Protein AF-A0A0B6YM25-F1 (afdb_monomer)

Structure (mmCIF, N/CA/C/O backbone):
data_AF-A0A0B6YM25-F1
#
_entry.id   AF-A0A0B6YM25-F1
#
loop_
_atom_site.group_PDB
_atom_site.id
_atom_site.type_symbol
_atom_site.label_atom_id
_atom_site.label_alt_id
_atom_site.label_comp_id
_atom_site.label_asym_id
_atom_site.label_entity_id
_atom_site.label_seq_id
_atom_site.pdbx_PDB_ins_code
_atom_site.Cartn_x
_atom_site.Cartn_y
_atom_site.Cartn_z
_atom_site.occupancy
_atom_site.B_iso_or_equiv
_atom_site.auth_seq_id
_atom_site.auth_comp_id
_atom_site.auth_asym_id
_atom_site.auth_atom_id
_atom_site.pdbx_PDB_model_num
ATOM 1 N N . ALA A 1 1 ? -1.704 19.095 13.964 1.00 57.94 1 ALA A N 1
ATOM 2 C CA . ALA A 1 1 ? -1.921 17.658 13.699 1.00 57.94 1 ALA A CA 1
ATOM 3 C C . ALA A 1 1 ? -0.577 17.048 13.329 1.00 57.94 1 ALA A C 1
ATOM 5 O O . ALA A 1 1 ? 0.175 17.710 12.627 1.00 57.94 1 ALA A O 1
ATOM 6 N N . VAL A 1 2 ? -0.236 15.864 13.839 1.00 68.56 2 VAL A N 1
ATOM 7 C CA . VAL A 1 2 ? 1.002 15.175 13.437 1.00 68.56 2 VAL A CA 1
ATOM 8 C C . VAL A 1 2 ? 0.739 14.519 12.084 1.00 68.56 2 VAL A C 1
ATOM 10 O O . VAL A 1 2 ? -0.173 13.702 11.979 1.00 68.56 2 VAL A O 1
ATOM 13 N N . ILE A 1 3 ? 1.493 14.909 11.060 1.00 84.31 3 ILE A N 1
ATOM 14 C CA . ILE A 1 3 ? 1.459 14.267 9.742 1.00 84.31 3 ILE A CA 1
ATOM 15 C C . ILE A 1 3 ? 2.340 13.018 9.836 1.00 84.31 3 ILE A C 1
ATOM 17 O O . ILE A 1 3 ? 3.453 13.089 10.352 1.00 84.31 3 ILE A O 1
ATOM 21 N N . GLN A 1 4 ? 1.824 11.864 9.413 1.00 94.44 4 GLN A N 1
ATOM 22 C CA . GLN A 1 4 ? 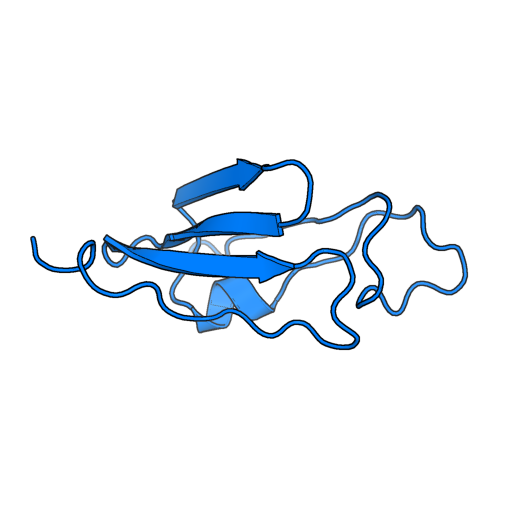2.596 10.625 9.388 1.00 94.44 4 GLN A CA 1
ATOM 23 C C . GLN A 1 4 ? 3.337 10.502 8.058 1.00 94.44 4 GLN A C 1
ATOM 25 O O . GLN A 1 4 ? 2.705 10.444 7.008 1.00 94.44 4 GLN A O 1
ATOM 30 N N . GLU A 1 5 ? 4.659 10.384 8.119 1.00 94.69 5 GLU A N 1
ATOM 31 C CA . GLU A 1 5 ? 5.483 10.027 6.967 1.00 94.69 5 GLU A CA 1
ATOM 32 C C . GLU A 1 5 ? 5.654 8.506 6.916 1.00 94.69 5 GLU A C 1
ATOM 34 O O . GLU A 1 5 ? 6.009 7.871 7.913 1.00 94.69 5 GLU A O 1
ATOM 39 N N . VAL A 1 6 ? 5.385 7.911 5.754 1.00 94.44 6 VAL A N 1
ATOM 40 C CA . VAL A 1 6 ? 5.648 6.495 5.489 1.00 94.44 6 VAL A CA 1
ATOM 41 C C . VAL A 1 6 ? 6.556 6.414 4.274 1.00 94.44 6 VAL A C 1
ATOM 43 O O . VAL A 1 6 ? 6.247 6.989 3.233 1.00 94.44 6 VAL A O 1
ATOM 46 N N . ILE A 1 7 ? 7.684 5.723 4.415 1.00 93.44 7 ILE A N 1
ATOM 47 C CA . ILE A 1 7 ? 8.730 5.656 3.396 1.00 93.44 7 ILE A CA 1
ATOM 48 C C . ILE A 1 7 ? 8.923 4.194 2.990 1.00 93.44 7 ILE A C 1
ATOM 50 O O . ILE A 1 7 ? 9.137 3.333 3.843 1.00 93.44 7 ILE A O 1
ATOM 54 N N . GLY A 1 8 ? 8.829 3.922 1.690 1.00 91.50 8 GLY A N 1
ATOM 55 C CA . GLY A 1 8 ? 9.115 2.628 1.076 1.00 91.50 8 GLY A CA 1
ATOM 56 C C . GLY A 1 8 ? 10.459 2.638 0.354 1.00 91.50 8 GLY A C 1
ATOM 57 O O . GLY A 1 8 ? 10.920 3.679 -0.107 1.00 91.50 8 GLY A O 1
ATOM 58 N N . MET A 1 9 ? 11.099 1.475 0.248 1.00 91.25 9 MET A N 1
ATOM 59 C CA . MET A 1 9 ? 12.324 1.276 -0.532 1.00 91.25 9 MET A CA 1
ATOM 60 C C . MET A 1 9 ? 12.497 -0.201 -0.907 1.00 91.25 9 MET A C 1
ATOM 62 O O . MET A 1 9 ? 11.878 -1.072 -0.297 1.00 91.25 9 MET A O 1
ATOM 66 N N . GLY A 1 10 ? 13.341 -0.475 -1.904 1.00 89.50 10 GLY A N 1
ATOM 67 C CA . GLY A 1 10 ? 13.581 -1.821 -2.434 1.00 89.50 10 GLY A CA 1
ATOM 68 C C . GLY A 1 10 ? 12.784 -2.117 -3.707 1.00 89.50 10 GLY A C 1
ATOM 69 O O . GLY A 1 10 ? 12.428 -1.205 -4.451 1.00 89.50 10 GLY A O 1
ATOM 70 N N . TRP A 1 11 ? 12.521 -3.401 -3.969 1.00 90.06 11 TRP A N 1
ATOM 71 C CA . TRP A 1 11 ? 11.881 -3.859 -5.207 1.00 90.06 11 TRP A CA 1
ATOM 72 C C . TRP A 1 11 ? 10.365 -3.634 -5.189 1.00 90.06 11 TRP A C 1
ATOM 74 O O . TRP A 1 11 ? 9.590 -4.512 -4.814 1.00 90.06 11 TRP A O 1
ATOM 84 N N . LEU A 1 12 ? 9.959 -2.425 -5.570 1.00 90.38 12 LEU A N 1
ATOM 85 C CA . LEU A 1 12 ? 8.572 -1.967 -5.588 1.00 90.38 12 LEU A CA 1
ATOM 86 C C . LEU A 1 12 ? 8.240 -1.488 -7.006 1.00 90.38 12 LEU A C 1
ATOM 88 O O . LEU A 1 12 ? 8.633 -0.387 -7.386 1.00 90.38 12 LEU A O 1
ATOM 92 N N . SER A 1 13 ? 7.539 -2.310 -7.797 1.00 89.69 13 SER A N 1
ATOM 93 C CA . SER A 1 13 ? 7.255 -2.044 -9.223 1.00 89.69 13 SER A CA 1
ATOM 94 C C . SER A 1 13 ? 6.462 -0.760 -9.457 1.00 89.69 13 SER A C 1
ATOM 96 O O . SER A 1 13 ? 6.600 -0.124 -10.496 1.00 89.69 13 SER A O 1
ATOM 98 N N . TRP A 1 14 ? 5.666 -0.357 -8.472 1.00 86.00 14 TRP A N 1
ATOM 99 C CA . TRP A 1 14 ? 4.882 0.874 -8.481 1.00 86.00 14 TRP A CA 1
ATOM 100 C C . TRP A 1 14 ? 5.677 2.113 -8.030 1.00 86.00 14 TRP A C 1
ATOM 102 O O . TRP A 1 14 ? 5.120 3.210 -7.964 1.00 86.00 14 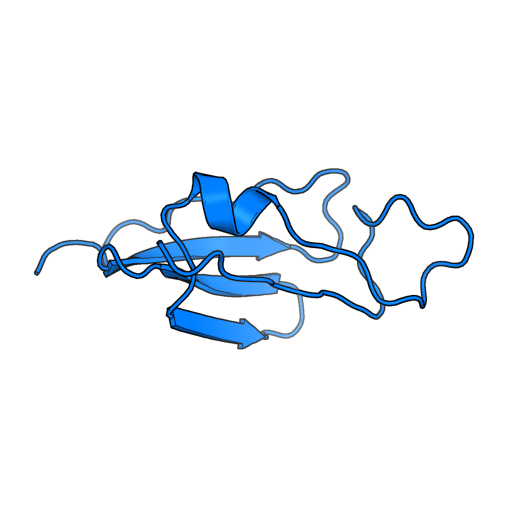TRP A O 1
ATOM 112 N N . SER A 1 15 ? 6.963 1.977 -7.684 1.00 83.44 15 SER A N 1
ATOM 113 C CA . SER A 1 15 ? 7.829 3.123 -7.399 1.00 83.44 15 SER A CA 1
ATOM 114 C C . SER A 1 15 ? 8.226 3.792 -8.714 1.00 83.44 15 SER A C 1
ATOM 116 O O . SER A 1 15 ? 8.917 3.206 -9.541 1.00 83.44 15 SER A O 1
ATOM 118 N N . SER A 1 16 ? 7.844 5.056 -8.889 1.00 69.00 16 SER A N 1
ATOM 119 C CA . SER A 1 16 ? 8.206 5.878 -10.053 1.00 69.00 16 SER A CA 1
ATOM 120 C C . SER A 1 16 ? 9.692 6.265 -10.102 1.00 69.00 16 SER A C 1
ATOM 122 O O . SER A 1 16 ? 10.116 6.984 -11.009 1.00 69.00 16 SER A O 1
ATOM 124 N N . SER A 1 17 ? 10.503 5.815 -9.136 1.00 63.19 17 SER A N 1
ATOM 125 C CA . SER A 1 17 ? 11.928 6.125 -9.111 1.00 63.19 17 SER A CA 1
ATOM 126 C C . SER A 1 17 ? 12.653 5.372 -10.230 1.00 63.19 17 SER A C 1
ATOM 128 O O . SER A 1 17 ? 12.768 4.149 -10.227 1.00 63.19 17 SER A O 1
ATOM 130 N N . THR A 1 18 ? 13.201 6.129 -11.180 1.00 54.62 18 THR A N 1
ATOM 131 C CA . THR A 1 18 ? 13.955 5.646 -12.353 1.00 54.62 18 THR A CA 1
ATOM 132 C C . THR A 1 18 ? 15.181 4.790 -12.010 1.00 54.62 18 THR A C 1
ATOM 134 O O . THR A 1 18 ? 15.742 4.154 -12.895 1.00 54.62 18 THR A O 1
ATOM 137 N N . ASN A 1 19 ? 15.564 4.727 -10.729 1.00 57.91 19 ASN A N 1
ATOM 138 C CA . ASN A 1 19 ? 16.685 3.940 -10.215 1.00 57.91 19 ASN A CA 1
ATOM 139 C C . ASN A 1 19 ? 16.268 2.810 -9.250 1.00 57.91 19 ASN A C 1
ATOM 141 O O . ASN A 1 19 ? 17.143 2.183 -8.658 1.00 57.91 19 ASN A O 1
ATOM 145 N N . GLY A 1 20 ? 14.964 2.557 -9.055 1.00 56.47 20 GLY A N 1
ATOM 146 C CA . GLY A 1 20 ? 14.407 1.347 -8.419 1.00 56.47 20 GLY A CA 1
ATOM 147 C C . GLY A 1 20 ? 14.877 0.986 -6.998 1.00 56.47 20 GLY A C 1
ATOM 148 O O . GLY A 1 20 ? 14.648 -0.140 -6.568 1.00 56.47 20 GLY A O 1
ATOM 149 N N . GLN A 1 21 ? 15.581 1.874 -6.285 1.00 66.62 21 GLN A N 1
ATOM 150 C CA . GLN A 1 21 ? 16.313 1.538 -5.045 1.00 66.62 21 GLN A CA 1
ATOM 151 C C . GLN A 1 21 ? 16.243 2.638 -3.961 1.00 66.62 21 GLN A C 1
ATOM 153 O O . GLN A 1 21 ? 16.731 2.440 -2.849 1.00 66.62 21 GLN A O 1
ATOM 158 N N . GLY A 1 22 ? 15.674 3.811 -4.264 1.00 80.62 22 GLY A N 1
ATOM 159 C CA . GLY A 1 22 ? 15.663 4.958 -3.350 1.00 80.62 22 GLY A CA 1
ATOM 160 C C . GLY A 1 22 ? 14.479 4.964 -2.371 1.00 80.62 22 GLY A C 1
ATOM 161 O O . GLY A 1 22 ? 13.421 4.406 -2.687 1.00 80.62 22 GLY A O 1
ATOM 162 N N . PRO A 1 23 ? 14.616 5.632 -1.209 1.00 88.25 23 PRO A N 1
ATOM 163 C CA . PRO A 1 23 ? 13.479 5.950 -0.353 1.00 88.25 23 PRO A CA 1
ATOM 164 C C . PRO A 1 23 ? 12.446 6.778 -1.123 1.00 88.25 23 PRO A C 1
ATOM 166 O O . PRO A 1 23 ? 12.799 7.766 -1.768 1.00 88.25 23 PRO A O 1
ATOM 169 N N . HIS A 1 24 ? 11.176 6.395 -1.053 1.00 87.25 24 HIS A N 1
ATOM 170 C CA . HIS A 1 24 ? 10.071 7.149 -1.639 1.00 87.25 24 HIS A CA 1
ATOM 171 C C . HIS A 1 24 ? 8.896 7.225 -0.670 1.00 87.25 24 HIS A C 1
ATOM 173 O O . HIS A 1 24 ? 8.626 6.295 0.092 1.00 87.25 24 HIS A O 1
ATOM 179 N N . MET A 1 25 ? 8.203 8.357 -0.702 1.00 90.12 25 MET A N 1
ATOM 180 C CA . MET A 1 25 ? 7.069 8.616 0.172 1.00 90.12 25 MET A CA 1
ATOM 181 C C . MET A 1 25 ? 5.835 7.831 -0.290 1.00 90.12 25 MET A C 1
ATOM 183 O O . MET A 1 25 ? 5.527 7.774 -1.480 1.00 90.12 25 MET A O 1
ATOM 187 N N . LEU A 1 26 ? 5.137 7.215 0.662 1.00 91.38 26 LEU A N 1
ATOM 188 C CA . LEU A 1 26 ? 3.929 6.417 0.452 1.00 91.38 26 LEU A CA 1
ATOM 189 C C . LEU A 1 26 ? 2.700 7.204 0.903 1.00 91.38 26 LEU A C 1
ATOM 191 O O . LEU A 1 26 ? 2.097 6.908 1.937 1.00 91.38 26 LEU A O 1
ATOM 195 N N . GLU A 1 27 ? 2.343 8.220 0.116 1.00 91.31 27 GLU A N 1
ATOM 196 C CA . GLU A 1 27 ? 1.228 9.133 0.408 1.00 91.31 27 GLU A CA 1
ATOM 197 C C . GLU A 1 27 ? -0.115 8.400 0.554 1.00 91.31 27 GLU A C 1
ATOM 199 O O . GLU A 1 27 ? -0.938 8.799 1.375 1.00 91.31 27 GLU A O 1
ATOM 204 N N . LEU A 1 28 ? -0.279 7.253 -0.120 1.00 92.31 28 LEU A N 1
ATOM 205 C CA . LEU A 1 28 ? -1.472 6.400 -0.046 1.00 92.31 28 LEU A CA 1
ATOM 206 C C . LEU A 1 28 ? -1.911 6.091 1.397 1.00 92.31 28 LEU A C 1
ATOM 208 O O . LEU A 1 28 ? -3.094 5.935 1.683 1.00 92.31 28 LEU A O 1
ATOM 212 N N . PHE A 1 29 ? -0.965 5.975 2.333 1.00 93.44 29 PHE A N 1
ATOM 213 C CA . PHE A 1 29 ? -1.275 5.598 3.706 1.00 93.44 29 PHE A CA 1
ATOM 214 C C . PHE A 1 29 ? -1.890 6.747 4.498 1.00 93.44 29 PHE A C 1
ATOM 216 O O . PHE A 1 29 ? -2.603 6.481 5.467 1.00 93.44 29 PHE A O 1
ATOM 223 N N . ALA A 1 30 ? -1.662 7.997 4.089 1.00 92.44 30 ALA A N 1
ATOM 224 C CA . ALA A 1 30 ? -2.394 9.134 4.627 1.00 92.44 30 ALA A CA 1
ATOM 225 C C . ALA A 1 30 ? -3.880 9.033 4.241 1.00 92.44 30 ALA A C 1
ATOM 227 O O . ALA A 1 30 ? -4.740 9.133 5.119 1.00 92.44 30 ALA A O 1
ATOM 228 N N . ASP A 1 31 ? -4.170 8.709 2.976 1.00 91.81 31 ASP A N 1
ATOM 229 C CA . ASP A 1 31 ? -5.537 8.561 2.455 1.00 91.81 31 ASP A CA 1
ATOM 230 C C . ASP A 1 31 ? -6.298 7.392 3.103 1.00 91.81 31 ASP A C 1
ATOM 232 O O . ASP A 1 31 ? -7.506 7.468 3.325 1.00 91.81 31 ASP A O 1
ATOM 236 N N . LEU A 1 32 ? -5.590 6.322 3.486 1.00 92.88 32 LEU A N 1
ATOM 237 C CA . LEU A 1 32 ? -6.161 5.176 4.210 1.00 92.88 32 LEU A CA 1
ATOM 238 C C . LEU A 1 32 ? -6.396 5.430 5.717 1.00 92.88 32 LEU A C 1
ATOM 240 O O . LEU A 1 32 ? -6.795 4.517 6.444 1.00 92.88 32 LEU A O 1
ATOM 244 N N . GLY A 1 33 ? -6.159 6.649 6.213 1.00 91.81 33 GLY A N 1
ATOM 245 C CA . GLY A 1 33 ? -6.366 7.016 7.620 1.00 91.81 33 GLY A CA 1
ATOM 246 C C . GLY A 1 33 ? -5.158 6.765 8.530 1.00 91.81 33 GLY A C 1
ATOM 247 O O . GLY A 1 33 ? -5.306 6.672 9.752 1.00 91.81 33 GLY A O 1
ATOM 248 N N . GLY A 1 34 ? -3.963 6.659 7.951 1.00 94.62 34 GLY A N 1
ATOM 249 C CA . GLY A 1 34 ? -2.706 6.435 8.656 1.00 94.62 34 GLY A CA 1
ATOM 250 C C . GLY A 1 34 ? -2.463 4.969 9.010 1.00 94.62 34 GLY A C 1
ATOM 251 O O . GLY A 1 34 ? -3.380 4.197 9.292 1.00 94.62 34 GLY A O 1
ATOM 252 N N . VAL A 1 35 ? -1.190 4.591 9.055 1.00 95.94 35 VAL A N 1
ATOM 253 C CA . VAL A 1 35 ? -0.714 3.237 9.358 1.00 95.94 35 VAL A CA 1
ATOM 254 C C . VAL A 1 35 ? -0.296 3.121 10.817 1.00 95.94 35 VAL A C 1
ATOM 256 O O . VAL A 1 35 ? 0.373 3.993 11.367 1.00 95.94 35 VAL A O 1
ATOM 259 N N . GLN A 1 36 ? -0.662 2.015 11.451 1.00 96.25 36 GLN A N 1
ATOM 260 C CA . GLN A 1 36 ? -0.148 1.615 12.756 1.00 96.25 36 GLN A CA 1
ATOM 261 C C . GLN A 1 36 ? 0.985 0.596 12.609 1.00 96.25 36 GLN A C 1
ATOM 263 O O . GLN A 1 36 ? 1.989 0.698 13.310 1.00 96.25 36 GLN A O 1
ATOM 268 N N . GLN A 1 37 ? 0.828 -0.378 11.708 1.00 97.25 37 GLN A N 1
ATOM 269 C CA . GLN A 1 37 ? 1.791 -1.459 11.488 1.00 97.25 37 GLN A CA 1
ATOM 270 C C . GLN A 1 37 ? 1.805 -1.882 10.020 1.00 97.25 37 GLN A C 1
ATOM 272 O O . GLN A 1 37 ? 0.772 -1.843 9.348 1.00 97.25 37 GLN A O 1
ATOM 277 N N . ILE A 1 38 ? 2.969 -2.330 9.552 1.00 97.75 38 ILE A N 1
ATOM 278 C CA . ILE A 1 38 ? 3.153 -2.991 8.259 1.00 97.75 38 ILE A CA 1
ATOM 279 C C . ILE A 1 38 ? 3.821 -4.334 8.527 1.00 97.75 38 ILE A C 1
ATOM 281 O O . ILE A 1 38 ? 4.76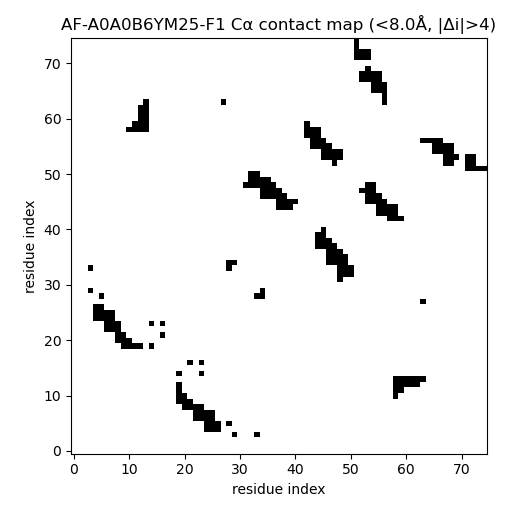4 -4.413 9.315 1.00 97.75 38 ILE A O 1
ATOM 285 N N . VAL A 1 39 ? 3.337 -5.375 7.863 1.00 97.88 39 VAL A N 1
ATOM 286 C CA . VAL A 1 39 ? 3.972 -6.691 7.825 1.00 97.88 39 VAL A CA 1
ATOM 287 C C . VAL A 1 39 ? 4.269 -7.059 6.377 1.00 97.88 39 VAL A C 1
ATOM 289 O O . VAL A 1 39 ? 3.487 -6.749 5.478 1.00 97.88 39 VAL A O 1
ATOM 292 N N . CYS A 1 40 ? 5.410 -7.703 6.152 1.00 96.88 40 CYS A N 1
ATOM 293 C CA . CYS A 1 40 ? 5.882 -8.080 4.824 1.00 96.88 40 CYS A CA 1
ATOM 294 C C . CYS A 1 40 ? 5.810 -9.598 4.668 1.00 96.88 40 CYS A C 1
ATOM 296 O O . CYS A 1 40 ? 6.447 -10.333 5.422 1.00 96.88 40 CYS A O 1
ATOM 298 N N . ALA A 1 41 ? 5.034 -10.054 3.692 1.00 97.25 41 ALA A N 1
ATOM 299 C CA . ALA A 1 41 ? 5.093 -11.414 3.182 1.00 97.25 41 ALA A CA 1
ATOM 300 C C . ALA A 1 41 ? 6.044 -11.461 1.975 1.00 97.25 41 ALA A C 1
ATOM 302 O O . ALA A 1 41 ? 6.569 -10.442 1.539 1.00 97.25 41 ALA A O 1
ATOM 303 N N . GLU A 1 42 ? 6.250 -12.642 1.394 1.00 97.25 42 GLU A N 1
ATOM 304 C CA . GLU A 1 42 ? 7.168 -12.804 0.257 1.00 97.25 42 GLU A CA 1
ATOM 30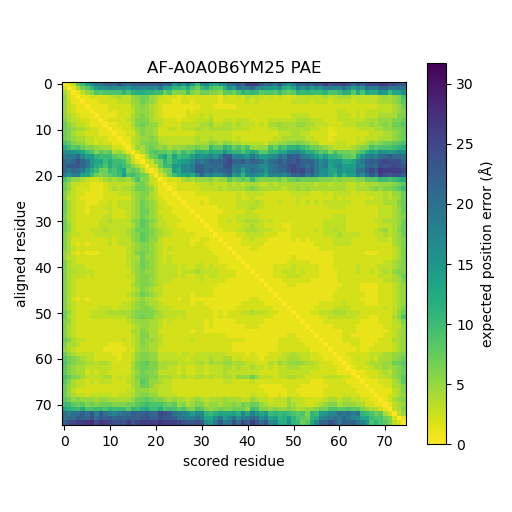5 C C . GLU A 1 42 ? 6.779 -11.948 -0.966 1.00 97.25 42 GLU A C 1
ATOM 307 O O . GLU A 1 42 ? 7.647 -11.450 -1.676 1.00 97.25 42 GLU A O 1
ATOM 312 N N . ARG A 1 43 ? 5.476 -11.756 -1.222 1.00 96.44 43 ARG A N 1
ATOM 313 C CA . ARG A 1 43 ? 4.972 -11.113 -2.456 1.00 96.44 43 ARG A CA 1
ATOM 314 C C . ARG A 1 43 ? 4.167 -9.836 -2.232 1.00 96.44 43 ARG A C 1
ATOM 316 O O . ARG A 1 43 ? 3.859 -9.126 -3.190 1.00 96.44 43 ARG A O 1
ATOM 323 N N . CYS A 1 44 ? 3.792 -9.553 -0.994 1.00 97.06 44 CYS A N 1
ATOM 324 C CA . CYS A 1 44 ? 2.950 -8.418 -0.654 1.00 97.06 44 CYS A CA 1
ATOM 325 C C . CYS A 1 44 ? 3.274 -7.885 0.736 1.00 97.06 44 CYS A C 1
ATOM 327 O O . CYS A 1 44 ? 3.816 -8.592 1.585 1.00 97.06 44 CYS A O 1
ATOM 329 N N . LEU A 1 45 ? 2.871 -6.644 0.972 1.00 96.75 45 LEU A N 1
ATOM 330 C CA . LEU A 1 45 ? 2.735 -6.097 2.312 1.00 96.75 45 LEU A CA 1
ATOM 331 C C . LEU A 1 45 ? 1.274 -6.150 2.750 1.00 96.75 45 LEU A C 1
ATOM 333 O O . LEU A 1 45 ? 0.360 -6.059 1.925 1.00 96.75 45 LEU A O 1
ATOM 337 N N . MET A 1 46 ? 1.066 -6.229 4.060 1.00 97.44 46 MET A N 1
ATOM 338 C CA . MET A 1 46 ? -0.210 -5.928 4.696 1.00 97.44 46 MET A CA 1
ATOM 339 C C . MET A 1 46 ? -0.028 -4.781 5.684 1.00 97.44 46 MET A C 1
ATOM 341 O O . MET A 1 46 ? 0.968 -4.726 6.402 1.00 97.44 46 MET A O 1
ATOM 345 N N . SER A 1 47 ? -0.994 -3.872 5.740 1.00 96.88 47 SER A N 1
ATOM 346 C CA . SER A 1 47 ? -0.972 -2.720 6.637 1.00 96.88 47 SER A CA 1
ATOM 347 C C . SER A 1 47 ? -2.201 -2.697 7.535 1.00 96.88 47 SER A C 1
ATOM 349 O O . SER A 1 47 ? -3.327 -2.745 7.035 1.00 96.88 47 SER A O 1
ATOM 351 N N . LEU A 1 48 ? -1.985 -2.544 8.839 1.00 96.69 48 LEU A N 1
ATOM 352 C CA . LEU A 1 48 ? -3.027 -2.193 9.799 1.00 96.69 48 LEU A CA 1
ATOM 353 C C . LEU A 1 48 ? -3.112 -0.671 9.888 1.00 96.69 48 LEU A C 1
ATOM 355 O O . LEU A 1 48 ? -2.134 -0.011 10.248 1.00 96.69 48 LEU A O 1
ATOM 359 N N . THR A 1 49 ? -4.274 -0.112 9.575 1.00 95.19 49 THR A N 1
ATOM 360 C CA . THR A 1 49 ? -4.534 1.325 9.722 1.00 95.19 49 THR A CA 1
ATOM 361 C C . THR A 1 49 ? -4.911 1.684 11.154 1.00 95.19 49 THR A C 1
ATOM 363 O O . THR A 1 49 ? -5.387 0.844 11.918 1.00 95.19 49 THR A O 1
ATOM 366 N N . ARG A 1 50 ? -4.793 2.967 11.513 1.00 92.81 50 ARG A N 1
ATOM 367 C CA . ARG A 1 50 ? -5.245 3.487 12.819 1.00 92.81 50 ARG A CA 1
ATOM 368 C C . ARG A 1 50 ? -6.752 3.328 13.042 1.00 92.81 50 ARG A C 1
ATOM 370 O O . ARG A 1 50 ? -7.208 3.378 14.178 1.00 92.81 50 ARG A O 1
ATOM 377 N N . THR A 1 51 ? -7.513 3.120 11.965 1.00 91.38 51 THR A N 1
ATOM 378 C CA . THR A 1 51 ? -8.958 2.847 12.009 1.00 91.38 51 THR A CA 1
ATOM 379 C C . THR A 1 51 ? -9.298 1.369 12.226 1.00 91.38 51 THR A C 1
ATOM 381 O O . THR A 1 51 ? -10.472 1.018 12.233 1.00 91.38 51 THR A O 1
ATOM 384 N N . GLY A 1 52 ? -8.296 0.497 12.381 1.00 93.06 52 GLY A N 1
ATOM 385 C CA . GLY A 1 52 ? -8.493 -0.943 12.567 1.00 93.06 52 GLY A CA 1
ATOM 386 C C . GLY A 1 52 ? -8.717 -1.725 11.270 1.00 93.06 52 GLY A C 1
ATOM 387 O O . GLY A 1 52 ? -8.906 -2.932 11.315 1.00 93.06 52 GLY A O 1
ATOM 388 N N . ARG A 1 53 ? -8.671 -1.071 10.103 1.00 95.00 53 ARG A N 1
ATOM 389 C CA . ARG A 1 53 ? -8.789 -1.744 8.800 1.00 95.00 53 ARG A CA 1
ATOM 390 C C . ARG A 1 53 ? -7.457 -2.328 8.352 1.00 95.00 53 ARG A C 1
ATOM 392 O O . ARG A 1 53 ? -6.422 -1.676 8.519 1.00 95.00 53 ARG A O 1
ATOM 399 N N . VAL A 1 54 ? -7.507 -3.501 7.726 1.00 96.44 54 VAL A N 1
ATOM 400 C CA . VAL A 1 54 ? -6.348 -4.193 7.150 1.00 96.44 54 VAL A CA 1
ATOM 401 C C . VAL A 1 54 ? -6.390 -4.095 5.628 1.00 96.44 54 VAL A C 1
ATOM 403 O O . VAL A 1 54 ? -7.403 -4.427 5.017 1.00 96.44 54 VAL A O 1
ATOM 406 N N . TYR A 1 55 ? -5.282 -3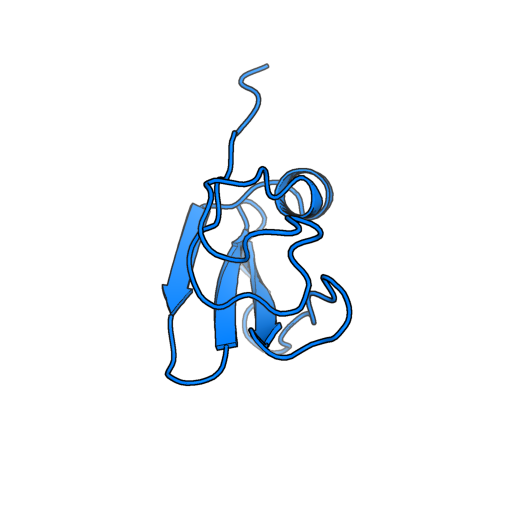.680 5.017 1.00 96.88 55 TYR A N 1
ATOM 407 C CA . TYR A 1 55 ? -5.123 -3.629 3.561 1.00 96.88 55 TYR A CA 1
ATOM 408 C C . TYR A 1 55 ? -3.947 -4.493 3.115 1.00 96.88 55 TYR A C 1
ATOM 410 O O . TYR A 1 55 ? -2.972 -4.608 3.854 1.00 96.88 55 TYR A O 1
ATOM 418 N N . ALA A 1 56 ? -4.013 -5.061 1.912 1.00 97.19 56 ALA A N 1
ATOM 419 C CA . ALA A 1 56 ? -2.899 -5.742 1.253 1.00 97.19 56 ALA A CA 1
ATOM 420 C C . ALA A 1 56 ? -2.490 -5.028 -0.039 1.00 97.19 56 ALA A C 1
ATOM 422 O O . ALA A 1 56 ? -3.335 -4.484 -0.749 1.00 97.19 56 ALA A O 1
ATOM 423 N N . MET A 1 57 ? -1.200 -5.072 -0.371 1.00 96.00 57 MET A N 1
ATOM 424 C CA . MET A 1 57 ? -0.663 -4.561 -1.634 1.00 96.00 57 MET A CA 1
ATOM 425 C C . MET A 1 57 ? 0.500 -5.430 -2.111 1.00 96.00 57 MET A C 1
ATOM 427 O O . MET A 1 57 ? 1.427 -5.698 -1.346 1.00 96.00 57 MET A O 1
ATOM 431 N N . PHE A 1 58 ? 0.472 -5.861 -3.372 1.00 96.25 58 PHE A N 1
ATOM 432 C CA . PHE A 1 58 ? 1.585 -6.598 -3.973 1.00 96.25 58 PHE A CA 1
ATOM 433 C C . PHE A 1 58 ? 2.737 -5.658 -4.330 1.00 96.25 58 PHE A C 1
ATOM 435 O O . PHE A 1 58 ? 2.528 -4.538 -4.797 1.00 96.25 58 PHE A O 1
ATOM 442 N N . TYR A 1 59 ? 3.968 -6.133 -4.155 1.00 94.19 59 TYR A N 1
ATOM 443 C CA . TYR A 1 59 ? 5.160 -5.377 -4.554 1.00 94.19 59 TYR A CA 1
ATOM 444 C C . TYR A 1 59 ? 5.274 -5.239 -6.074 1.00 94.19 59 TYR A C 1
ATOM 446 O O . TYR A 1 59 ? 5.794 -4.244 -6.568 1.00 94.19 59 TYR A O 1
ATOM 454 N N . SER A 1 60 ? 4.749 -6.227 -6.804 1.00 93.56 60 SER A N 1
ATOM 455 C CA . SER A 1 60 ? 4.814 -6.322 -8.261 1.00 93.56 60 SER A CA 1
ATOM 456 C C . SER A 1 60 ? 3.642 -5.663 -8.991 1.00 93.56 60 SER A C 1
ATOM 458 O O . SER A 1 60 ? 3.568 -5.785 -10.208 1.00 93.56 60 SER A O 1
ATOM 460 N N . SER A 1 61 ? 2.699 -5.032 -8.282 1.00 92.56 61 SER A N 1
ATOM 461 C CA . SER A 1 61 ? 1.605 -4.306 -8.936 1.00 92.56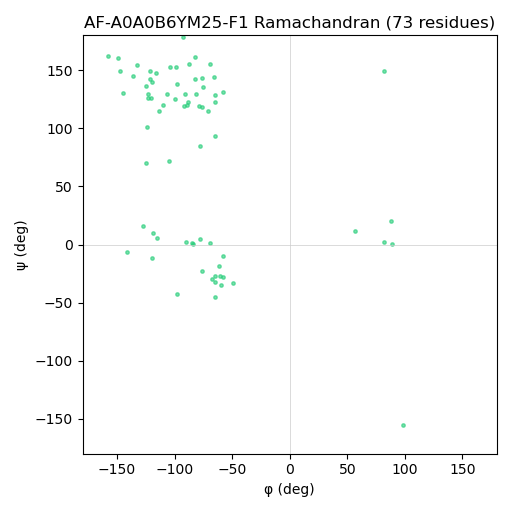 61 SER A CA 1
ATOM 462 C C . SER A 1 61 ? 2.142 -3.103 -9.712 1.00 92.56 61 SER A C 1
ATOM 464 O O . SER A 1 61 ? 3.040 -2.415 -9.230 1.00 92.56 61 SER A O 1
ATOM 466 N N . ASP A 1 62 ? 1.530 -2.803 -10.859 1.00 89.75 62 ASP A N 1
ATOM 467 C CA . ASP A 1 62 ? 1.871 -1.623 -11.670 1.00 89.75 62 ASP A CA 1
ATOM 468 C C . ASP A 1 62 ? 1.557 -0.307 -10.940 1.00 89.75 62 ASP A C 1
ATOM 470 O O . ASP A 1 62 ? 2.176 0.726 -11.18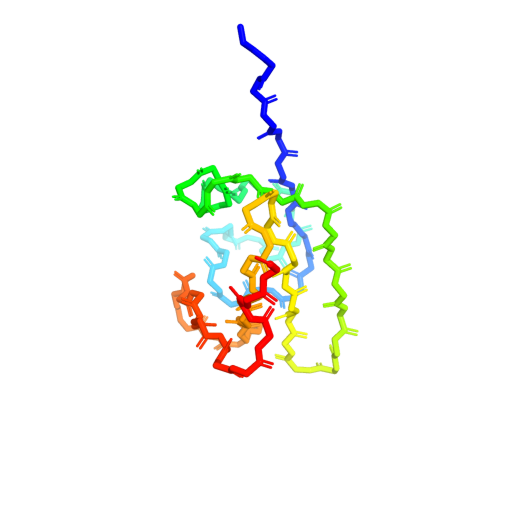3 1.00 89.75 62 ASP A O 1
ATOM 474 N N . THR A 1 63 ? 0.581 -0.341 -10.028 1.00 90.81 63 THR A N 1
ATOM 475 C CA . THR A 1 63 ? 0.127 0.815 -9.253 1.00 90.81 63 THR A CA 1
ATOM 476 C C . THR A 1 63 ? -0.007 0.487 -7.769 1.00 90.81 63 THR A C 1
ATOM 478 O O . THR A 1 63 ? -0.263 -0.657 -7.371 1.00 90.81 63 THR A O 1
ATOM 481 N N . GLN A 1 64 ? 0.111 1.526 -6.941 1.00 90.81 64 GLN A N 1
ATOM 482 C CA . GLN A 1 64 ? -0.215 1.486 -5.518 1.00 90.81 64 GLN A CA 1
ATOM 483 C C . GLN A 1 64 ? -1.723 1.247 -5.332 1.00 90.81 64 GLN A C 1
ATOM 485 O O . GLN A 1 64 ? -2.523 2.178 -5.347 1.00 90.81 64 GLN A O 1
ATOM 490 N N . SER A 1 65 ? -2.120 -0.018 -5.184 1.00 91.06 65 SER A N 1
ATOM 491 C CA . SER A 1 65 ? -3.525 -0.457 -5.222 1.00 91.06 65 SER A CA 1
ATOM 492 C C . SER A 1 65 ? -3.918 -1.239 -3.958 1.00 91.06 65 SER A C 1
ATOM 494 O O . SER A 1 65 ? -4.127 -2.454 -4.014 1.00 91.06 65 SER A O 1
ATOM 496 N N . PRO A 1 66 ? -4.013 -0.572 -2.791 1.00 95.00 66 PRO A N 1
ATOM 497 C CA . PRO A 1 66 ? -4.301 -1.237 -1.523 1.00 95.00 66 PRO A CA 1
ATOM 498 C C . PRO A 1 66 ? -5.708 -1.853 -1.533 1.00 95.00 66 PRO A C 1
ATOM 500 O O . PRO A 1 66 ? -6.702 -1.156 -1.724 1.00 95.00 66 PRO A O 1
ATOM 503 N N . GLN A 1 67 ? 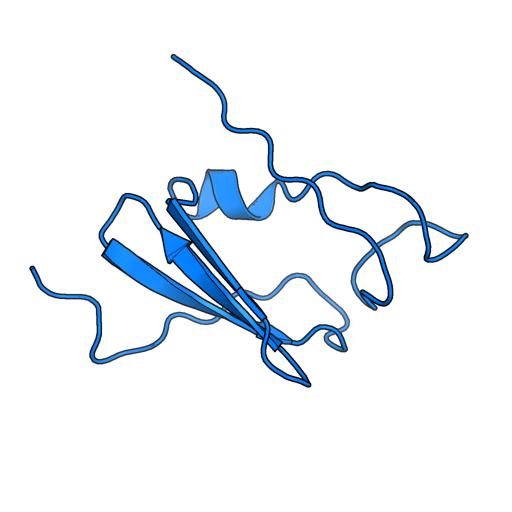-5.798 -3.161 -1.299 1.00 96.56 67 GLN A N 1
ATOM 504 C CA . GLN A 1 67 ? -7.061 -3.901 -1.248 1.00 96.56 67 GLN A CA 1
ATOM 505 C C . GLN A 1 67 ? -7.489 -4.113 0.201 1.00 96.56 67 GLN A C 1
ATOM 507 O O . GLN A 1 67 ? -6.71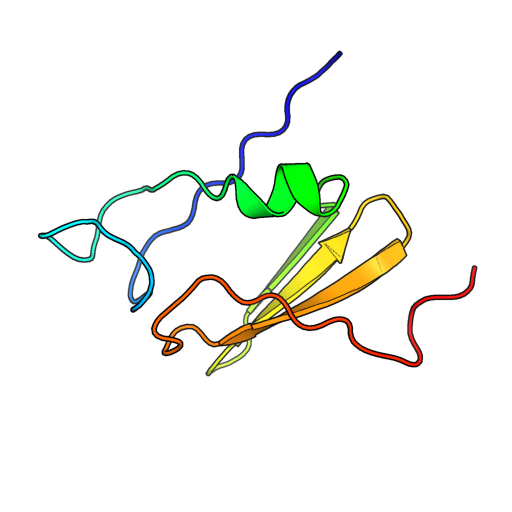8 -4.656 0.992 1.00 96.56 67 GLN A O 1
ATOM 512 N N . LEU A 1 68 ? -8.712 -3.704 0.550 1.00 95.88 68 LEU A N 1
ATOM 513 C CA . LEU A 1 68 ? -9.281 -3.957 1.875 1.00 95.88 68 LEU A CA 1
ATOM 514 C C . LEU A 1 68 ? -9.477 -5.464 2.075 1.00 95.88 68 LEU A C 1
ATOM 516 O O . LEU A 1 68 ? -10.125 -6.122 1.262 1.00 95.88 68 LEU A O 1
ATOM 520 N N . ILE A 1 69 ? -8.966 -5.998 3.181 1.00 95.38 69 ILE A N 1
ATOM 521 C CA . ILE A 1 69 ? -9.181 -7.393 3.561 1.00 95.38 69 ILE A CA 1
ATOM 522 C C . ILE A 1 69 ? -10.408 -7.472 4.469 1.00 95.38 69 ILE A C 1
ATOM 524 O O . ILE A 1 69 ? -10.442 -6.892 5.556 1.00 95.38 69 ILE A O 1
ATOM 528 N N . SER A 1 70 ? -11.425 -8.209 4.027 1.00 90.69 70 SER A N 1
ATOM 529 C CA . SER A 1 70 ? -12.615 -8.506 4.827 1.00 90.69 70 SER A CA 1
ATOM 530 C C . SER A 1 70 ? -12.301 -9.450 5.992 1.00 90.69 70 SER A C 1
ATOM 532 O O . SER A 1 70 ? -11.375 -10.253 5.917 1.00 90.69 70 SER A O 1
ATOM 534 N N . GLY A 1 71 ? -13.117 -9.404 7.047 1.00 87.62 71 GLY A N 1
ATOM 535 C CA . GLY A 1 71 ? -13.010 -10.322 8.191 1.00 87.62 71 GLY A CA 1
ATOM 536 C C . GLY A 1 71 ? -12.084 -9.860 9.323 1.00 87.62 71 GLY A C 1
ATOM 537 O O . GLY A 1 71 ? -11.975 -10.562 10.320 1.00 87.62 71 GLY A O 1
ATOM 538 N N . PHE A 1 72 ? -11.461 -8.680 9.206 1.00 79.88 72 PHE A N 1
ATOM 539 C CA . PHE A 1 72 ? -10.544 -8.122 10.217 1.00 79.88 72 PHE A CA 1
ATOM 540 C C . PHE A 1 72 ? -10.897 -6.691 10.670 1.00 79.88 72 PHE A C 1
ATOM 542 O O . PHE A 1 72 ? -10.049 -6.005 11.227 1.00 79.88 72 PHE A O 1
ATOM 549 N N . GLY A 1 73 ? -12.117 -6.210 10.402 1.00 64.00 73 GLY A N 1
ATOM 550 C CA . GLY A 1 73 ? -12.456 -4.778 10.459 1.00 64.00 73 GLY A CA 1
ATOM 551 C C . GLY A 1 73 ? -13.529 -4.358 11.463 1.00 64.00 73 GLY A C 1
ATOM 552 O O . GLY A 1 73 ? -13.973 -3.216 11.396 1.00 64.00 73 GLY A O 1
ATOM 553 N N . GLU A 1 74 ? -13.954 -5.239 12.365 1.00 57.59 74 GLU A N 1
ATOM 554 C CA . GLU A 1 74 ? -14.938 -4.902 13.398 1.00 57.59 74 GLU A CA 1
ATOM 555 C C . GLU A 1 74 ? -14.267 -4.975 14.768 1.00 57.59 74 GLU A C 1
ATOM 557 O O . GLU A 1 74 ? -13.802 -6.033 15.194 1.00 57.59 74 GLU A O 1
ATOM 562 N N . LYS A 1 75 ? -14.178 -3.822 15.430 1.00 54.22 75 LYS A N 1
ATOM 563 C CA . LYS A 1 75 ? -13.912 -3.728 16.860 1.00 54.22 75 LYS A CA 1
ATOM 564 C C . LYS A 1 75 ? -15.173 -3.230 17.545 1.00 54.22 75 LYS A C 1
ATOM 566 O O . LYS A 1 75 ? -15.790 -2.300 16.980 1.00 54.22 75 LYS A O 1
#

InterPro domains:
  IPR009091 Regulator of chromosome condensation 1/beta-lactamase-inhibitor protein II [G3DSA:2.130.10.30] (3-75)

Mean predicted aligned error: 4.87 Å

Sequence (75 aa):
AVIQEVIGMGWLSWSSSTNGQGPHMLELFADLGGVQQIVCAERCLMSLTRTGRVYAMFYSSDTQSPQLISGFGEK

Organism: NCBI:txid1028688

Foldseek 3Di:
DDDDWDWDAAQALADPPPVRGDIDTDCVQVVVQHFDDWDDDPFWIWTQHPQQWIWIDGSNDNHPDTHTDPPRRDD

Secondary structure (DSSP, 8-state):
-PPPP-EE-SS-TT---TTS-S-EE-THHHHTT-EEEEEE-SSEEEEEETTS-EEEEETT-SS--PEEPTTS---

Solvent-accessible surface area (backbone atoms only — not comparable to full-atom values): 4664 Å² total; per-residue (Å²): 133,89,81,81,87,46,77,46,67,45,83,42,60,46,53,86,54,94,75,59,59,61,81,41,79,45,65,68,40,57,79,64,58,33,72,71,47,75,49,79,57,100,62,29,39,38,35,37,22,68,79,51,41,38,30,36,34,54,34,77,32,83,53,91,64,73,40,79,49,83,94,58,64,83,131

pLDDT: mean 88.18, std 12.08, range [54.22, 97.88]

Radius of gyration: 12.54 Å; Cα contacts (8 Å, |Δi|>4): 126; chains: 1; bounding box: 32×30×29 Å

Nearest PDB structures (foldseek):
  4l1m-assembly2_B  TM=9.003E-01  e=9.879E-06  Homo sapiens
  4l1m-assembly1_A  TM=9.435E-01  e=1.787E-05  Homo sapiens
  4l1m-assembly3_C  TM=9.559E-01  e=3.428E-05  Homo sapiens
  3kci-assembly1_A  TM=7.157E-01  e=7.587E-02  Homo sapiens
  2m3x-assembly1_A  TM=6.820E-01  e=1.739E-01  Pyrococcus horikoshii OT3